Protein AF-A0A7J4Q424-F1 (afdb_monomer)

Secondary structure (DSSP, 8-state):
-EEEEEEEETTEEE-S--SSHHHHHHPEEEEEE----PPPPHHHHHHHHHHHHHHT-GGGGS-HHHHHHHHHHHHHHTS---EEE-SSSTT-EEEPTT-TT---GGG---

Sequence (110 aa):
IKICIGYDFDGKVIKYFPTTSDEVARCKPIYETHEGFPALSDEEWISMADLSRSEGTGYAAMPEKVRHIVERIEYLSGIPVVSVGVGPDRKASIAKVNGPFDVPSEEVTF

pLDDT: mean 92.15, std 8.5, range [56.94, 98.25]

Nearest PDB structures (foldseek):
  3ue9-assembly1_A  TM=8.368E-01  e=2.006E-05  Burkholderia thailandensis E264
  4m9d-assembly1_A  TM=8.475E-01  e=1.163E-04  Bacillus anthracis str. 'Ames Ancestor'
  4m0g-assembly1_A  TM=8.549E-01  e=1.414E-04  Bacillus anthracis str. 'Ames Ancestor'
  4m0g-assembly1_B  TM=8.491E-01  e=1.611E-04  Bacillus anthracis str. 'Ames Ancestor'
  2v40-assembly1_A-2  TM=8.733E-01  e=1.380E-03  Homo sapiens

Solvent-accessible surface area (backbone atoms only — not comparable to full-atom values): 6690 Å² total; per-residue (Å²): 75,75,46,76,73,30,28,38,47,92,89,41,82,40,78,68,83,67,93,45,71,73,55,49,73,59,39,43,79,39,69,47,81,48,79,68,68,83,88,74,54,72,66,55,34,34,52,38,20,47,48,15,65,77,69,67,48,17,60,72,52,46,57,66,62,58,41,52,54,54,53,47,51,26,64,75,68,73,46,86,72,53,65,45,77,63,51,93,54,92,62,13,40,41,46,42,68,87,34,100,80,68,64,65,78,89,76,66,79,130

Mean predicted aligned error: 4.92 Å

Structure (mmCIF, N/CA/C/O backbone):
data_AF-A0A7J4Q424-F1
#
_entry.id   AF-A0A7J4Q424-F1
#
loop_
_atom_site.group_PDB
_atom_site.id
_atom_site.type_symbol
_atom_site.label_atom_id
_atom_site.label_alt_id
_atom_site.label_comp_id
_atom_site.label_asym_id
_atom_site.label_entity_id
_atom_site.label_seq_id
_atom_site.pdbx_PDB_ins_code
_atom_site.Cartn_x
_atom_site.Cartn_y
_atom_site.Cartn_z
_atom_site.occupancy
_atom_site.B_iso_or_equiv
_atom_site.auth_seq_id
_atom_site.auth_comp_id
_atom_site.auth_asym_id
_atom_site.auth_atom_id
_atom_site.pdbx_PDB_model_num
ATOM 1 N N . ILE A 1 1 ? 5.754 -2.591 7.731 1.00 95.94 1 ILE A N 1
ATOM 2 C CA . ILE A 1 1 ? 4.542 -1.861 7.275 1.00 95.94 1 ILE A CA 1
ATOM 3 C C . ILE A 1 1 ? 3.338 -2.405 8.045 1.00 95.94 1 ILE A C 1
ATOM 5 O O . ILE A 1 1 ? 3.336 -3.594 8.340 1.00 95.94 1 ILE A O 1
ATOM 9 N N . LYS A 1 2 ? 2.358 -1.573 8.428 1.00 97.31 2 LYS A N 1
ATOM 10 C CA . LYS A 1 2 ? 1.125 -2.025 9.101 1.00 97.31 2 LYS A CA 1
ATOM 11 C C . LYS A 1 2 ? -0.094 -1.653 8.263 1.00 97.31 2 LYS A C 1
ATOM 13 O O . LYS A 1 2 ? -0.225 -0.490 7.897 1.00 97.31 2 LYS A O 1
ATOM 18 N N . ILE A 1 3 ? -0.968 -2.619 7.991 1.00 97.62 3 ILE A N 1
ATOM 19 C CA . ILE A 1 3 ? -2.208 -2.421 7.230 1.00 97.62 3 ILE A CA 1
ATOM 20 C C . ILE A 1 3 ? -3.384 -2.588 8.191 1.00 97.62 3 ILE A C 1
ATOM 22 O O . ILE A 1 3 ? -3.453 -3.582 8.910 1.00 97.62 3 ILE A O 1
ATOM 26 N N . CYS A 1 4 ? -4.277 -1.598 8.256 1.00 97.31 4 CYS A N 1
ATOM 27 C CA . CYS A 1 4 ? -5.503 -1.704 9.048 1.00 97.31 4 CYS A CA 1
ATOM 28 C C . CYS A 1 4 ? -6.472 -2.641 8.320 1.00 97.31 4 CYS A C 1
ATOM 30 O O . CYS A 1 4 ? -6.888 -2.333 7.206 1.00 97.31 4 CYS A O 1
ATOM 32 N N . ILE A 1 5 ? -6.807 -3.776 8.932 1.00 97.25 5 ILE A N 1
ATOM 33 C CA . ILE A 1 5 ? -7.656 -4.821 8.330 1.00 97.25 5 ILE A CA 1
ATOM 34 C C . ILE A 1 5 ? -9.065 -4.877 8.936 1.00 97.25 5 ILE A C 1
ATOM 36 O O . ILE A 1 5 ? -9.871 -5.739 8.583 1.00 97.25 5 ILE A O 1
ATOM 40 N N . GLY A 1 6 ? -9.360 -3.979 9.873 1.00 97.38 6 GLY A N 1
ATOM 41 C CA . GLY A 1 6 ? -10.643 -3.883 10.553 1.00 97.38 6 GLY A CA 1
ATOM 42 C C . GLY A 1 6 ? -10.541 -3.051 11.823 1.00 97.38 6 GLY A C 1
ATOM 43 O O . GLY A 1 6 ? -9.482 -2.513 12.153 1.00 97.38 6 GLY A O 1
ATOM 44 N N . TYR A 1 7 ? -11.648 -2.976 12.547 1.00 98.19 7 TYR A N 1
ATOM 45 C CA . TYR A 1 7 ? -11.760 -2.203 13.774 1.00 98.19 7 TYR A CA 1
ATOM 46 C C . TYR A 1 7 ? -12.420 -3.041 14.864 1.00 98.19 7 TYR A C 1
ATOM 48 O O . TYR A 1 7 ? -13.376 -3.767 14.599 1.00 98.19 7 TYR A O 1
ATOM 56 N N . ASP A 1 8 ? -11.921 -2.933 16.089 1.00 98.00 8 ASP A N 1
ATOM 57 C CA . ASP A 1 8 ? -12.656 -3.325 17.287 1.00 98.00 8 ASP A CA 1
ATOM 58 C C . ASP A 1 8 ? -13.550 -2.151 17.698 1.00 98.00 8 ASP A C 1
ATOM 60 O O . ASP A 1 8 ? -13.057 -1.075 18.051 1.00 98.00 8 ASP A O 1
ATOM 64 N N . PHE A 1 9 ? -14.859 -2.357 17.597 1.00 97.44 9 PHE A N 1
ATOM 65 C CA . PHE A 1 9 ? -15.896 -1.425 18.003 1.00 97.44 9 PHE A CA 1
ATOM 66 C C . PHE A 1 9 ? -16.656 -2.014 19.195 1.00 97.44 9 PHE A C 1
ATOM 68 O O . PHE A 1 9 ? -17.491 -2.907 19.037 1.00 97.44 9 PHE A O 1
ATOM 75 N N . ASP A 1 10 ? -16.331 -1.535 20.398 1.00 95.56 10 ASP A N 1
ATOM 76 C CA . ASP A 1 10 ? -16.934 -1.965 21.667 1.00 95.56 10 ASP A CA 1
ATOM 77 C C . ASP A 1 10 ? -16.945 -3.501 21.864 1.00 95.56 10 ASP A C 1
ATOM 79 O O . ASP A 1 10 ? -17.930 -4.092 22.311 1.00 95.56 10 ASP A O 1
ATOM 83 N N . GLY A 1 11 ? -15.840 -4.170 21.514 1.00 96.75 11 GLY A N 1
ATOM 84 C CA . GLY A 1 11 ? -15.663 -5.620 21.630 1.00 96.75 11 GLY A CA 1
ATOM 85 C C . GLY A 1 11 ? -16.146 -6.413 20.413 1.00 96.75 11 GLY A C 1
ATOM 86 O O . GLY A 1 11 ? -16.058 -7.644 20.412 1.00 96.75 11 GLY A O 1
ATOM 87 N N . LYS A 1 12 ? -16.663 -5.745 19.373 1.00 97.12 12 LYS A N 1
ATOM 88 C CA . LYS A 1 12 ? -17.090 -6.369 18.114 1.00 97.12 12 LYS A CA 1
ATOM 89 C C . LYS A 1 12 ? -16.144 -5.999 16.983 1.00 97.12 12 LYS A C 1
ATOM 91 O O . LYS A 1 12 ? -15.917 -4.827 16.702 1.00 97.12 12 LYS A O 1
ATOM 96 N N . VAL A 1 13 ? -15.658 -7.010 16.269 1.00 97.81 13 VAL A N 1
ATOM 97 C CA . VAL A 1 13 ? -14.820 -6.797 15.086 1.00 97.81 13 VAL A CA 1
ATOM 98 C C . VAL A 1 13 ? -15.691 -6.426 13.888 1.00 97.81 13 VAL A C 1
ATOM 100 O O . VAL A 1 13 ? -16.534 -7.216 13.460 1.00 97.81 13 VAL A O 1
ATOM 103 N N . ILE A 1 14 ? -15.443 -5.250 13.316 1.00 97.38 14 ILE A N 1
ATOM 104 C CA . ILE A 1 14 ? -16.046 -4.776 12.067 1.00 97.38 14 ILE A CA 1
ATOM 105 C C . ILE A 1 14 ? -14.978 -4.647 10.973 1.00 97.38 14 ILE A C 1
ATOM 107 O O . ILE A 1 14 ? -13.817 -4.340 11.245 1.00 97.38 14 ILE A O 1
ATOM 111 N N . LYS A 1 15 ? -15.369 -4.895 9.717 1.00 95.69 15 LYS A N 1
ATOM 112 C CA . LYS A 1 15 ? -14.484 -4.830 8.530 1.00 95.69 15 LYS A CA 1
ATOM 113 C C . LYS A 1 15 ? -14.820 -3.688 7.569 1.00 95.69 15 LYS A C 1
ATOM 115 O O . LYS A 1 15 ? -14.263 -3.607 6.483 1.00 95.69 15 LYS A O 1
ATOM 120 N N . TYR A 1 16 ? -15.751 -2.830 7.958 1.00 94.69 16 TYR A N 1
ATOM 121 C CA . TYR A 1 16 ? -16.156 -1.650 7.209 1.00 94.69 16 TYR A CA 1
ATOM 122 C C . TYR A 1 16 ? -15.791 -0.400 8.003 1.00 94.69 16 TYR A C 1
ATOM 124 O O . TYR A 1 16 ? -15.633 -0.449 9.225 1.00 94.69 16 TYR A O 1
ATOM 132 N N . PHE A 1 17 ? -15.657 0.720 7.301 1.00 94.69 17 PHE A N 1
ATOM 133 C CA . PHE A 1 17 ? -15.456 2.008 7.946 1.00 94.69 17 PHE A CA 1
ATOM 134 C C . PHE A 1 17 ? -16.785 2.498 8.554 1.00 94.69 17 PHE A C 1
ATOM 136 O O . PHE A 1 17 ? -17.797 2.475 7.846 1.00 94.69 17 PHE A O 1
ATOM 143 N N . PRO A 1 18 ? -16.827 2.907 9.836 1.00 94.81 18 PRO A N 1
ATOM 144 C CA . PRO A 1 18 ? -18.053 3.408 10.455 1.00 94.81 18 PRO A CA 1
ATOM 145 C C . PRO A 1 18 ? -18.592 4.671 9.780 1.00 94.81 18 PRO A C 1
ATOM 147 O O . PRO A 1 18 ? -17.858 5.420 9.140 1.00 94.81 18 PRO A O 1
ATOM 150 N N . THR A 1 19 ? -19.889 4.926 9.946 1.00 95.44 19 THR A N 1
ATOM 151 C CA . THR A 1 19 ? -20.576 6.004 9.212 1.00 95.44 19 THR A CA 1
ATOM 152 C C . THR A 1 19 ? -20.537 7.351 9.925 1.00 95.44 19 THR A C 1
ATOM 154 O O . THR A 1 19 ? -20.641 8.391 9.278 1.00 95.44 19 THR A O 1
ATOM 157 N N . THR A 1 20 ? -20.373 7.346 11.249 1.00 96.69 20 THR A N 1
ATOM 158 C CA . THR A 1 20 ? -20.376 8.561 12.073 1.00 96.69 20 THR A CA 1
ATOM 159 C C . THR A 1 20 ? -19.022 8.796 12.730 1.00 96.69 20 THR A C 1
ATOM 161 O O . THR A 1 20 ? -18.302 7.855 13.068 1.00 96.69 20 THR A O 1
ATOM 164 N N . SER A 1 21 ? -18.683 10.064 12.972 1.00 97.12 21 SER A N 1
ATOM 165 C CA . SER A 1 21 ? -17.456 10.436 13.687 1.00 97.12 21 SER A CA 1
ATOM 166 C C . SER A 1 21 ? -17.380 9.821 15.086 1.00 97.12 21 SER A C 1
ATOM 168 O O . SER A 1 21 ? -16.307 9.396 15.506 1.00 97.12 21 SER A O 1
ATOM 170 N N . ASP A 1 22 ? -18.513 9.724 15.784 1.00 97.12 22 ASP A N 1
ATOM 171 C CA . ASP A 1 22 ? -18.585 9.195 17.150 1.00 97.12 22 ASP A CA 1
ATOM 172 C C . ASP A 1 22 ? -18.320 7.682 17.199 1.00 97.12 22 ASP A C 1
ATOM 174 O O . ASP A 1 22 ? -17.705 7.170 18.136 1.00 97.12 22 ASP A O 1
ATOM 178 N N . GLU A 1 23 ? -18.752 6.934 16.179 1.00 96.44 23 GLU A N 1
ATOM 179 C CA . GLU A 1 23 ? -18.389 5.522 16.023 1.00 96.44 23 GLU A CA 1
ATOM 180 C C . GLU A 1 23 ? -16.905 5.358 15.689 1.00 96.44 23 GLU A C 1
ATOM 182 O O . GLU A 1 23 ? -16.230 4.548 16.325 1.00 96.44 23 GLU A O 1
ATOM 187 N N . VAL A 1 24 ? -16.377 6.152 14.750 1.00 96.81 24 VAL A N 1
ATOM 188 C CA . VAL A 1 24 ? -14.949 6.125 14.391 1.00 96.81 24 VAL A CA 1
ATOM 189 C C . VAL A 1 24 ? -14.073 6.426 15.610 1.00 96.81 24 VAL A C 1
ATOM 191 O O . VAL A 1 24 ? -13.079 5.738 15.823 1.00 96.81 24 VAL A O 1
ATOM 194 N N . ALA A 1 25 ? -14.458 7.389 16.452 1.00 97.19 25 ALA A N 1
ATOM 195 C CA . ALA A 1 25 ? -13.706 7.769 17.649 1.00 97.19 25 ALA A CA 1
ATOM 196 C C . ALA A 1 25 ? -13.593 6.645 18.697 1.00 97.19 25 ALA A C 1
ATOM 198 O O . ALA A 1 25 ? -12.649 6.632 19.487 1.00 97.19 25 ALA A O 1
ATOM 199 N N . ARG A 1 26 ? -14.540 5.699 18.710 1.00 97.25 26 ARG A N 1
ATOM 200 C CA . ARG A 1 26 ? -14.531 4.530 19.609 1.00 97.25 26 ARG A CA 1
ATOM 201 C C . ARG A 1 26 ? -13.804 3.322 19.022 1.00 97.25 26 ARG A C 1
ATOM 203 O O . ARG A 1 26 ? -13.446 2.408 19.761 1.00 97.25 26 ARG A O 1
ATOM 210 N N . CYS A 1 27 ? -13.586 3.309 17.711 1.00 97.88 27 CYS A N 1
ATOM 211 C CA . CYS A 1 27 ? -12.954 2.199 17.017 1.00 97.88 27 CYS A CA 1
ATOM 212 C C . CYS A 1 27 ? -11.455 2.112 17.321 1.00 97.88 27 CYS A C 1
ATOM 214 O O . CYS A 1 27 ? -10.715 3.089 17.194 1.00 97.88 27 CYS A O 1
ATOM 216 N N . LYS A 1 28 ? -10.977 0.905 17.636 1.00 98.12 28 LYS A N 1
ATOM 217 C CA . LYS A 1 28 ? -9.543 0.602 17.723 1.00 98.12 28 LYS A CA 1
ATOM 218 C C . LYS A 1 28 ? -9.101 -0.146 16.465 1.00 98.12 28 LYS A C 1
ATOM 220 O O . LYS A 1 28 ? -9.687 -1.185 16.161 1.00 98.12 28 LYS A O 1
ATOM 225 N N . PRO A 1 29 ? -8.092 0.337 15.721 1.00 97.88 29 PRO A N 1
ATOM 226 C CA . PRO A 1 29 ? -7.646 -0.328 14.503 1.00 97.88 29 PRO A CA 1
ATOM 227 C C . PRO A 1 29 ? -6.991 -1.678 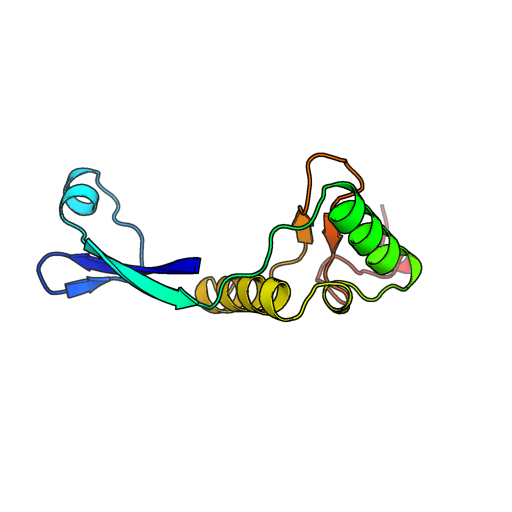14.815 1.00 97.88 29 PRO A C 1
ATOM 229 O O . PRO A 1 29 ? -6.156 -1.792 15.716 1.00 97.88 29 PRO A O 1
ATOM 232 N N . ILE A 1 30 ? -7.343 -2.691 14.030 1.00 98.25 30 ILE A N 1
ATOM 233 C CA . ILE A 1 30 ? -6.725 -4.016 14.053 1.00 98.25 30 ILE A CA 1
ATOM 234 C C . ILE A 1 30 ? -5.743 -4.069 12.887 1.00 98.25 30 ILE A C 1
ATOM 236 O O . ILE A 1 30 ? -6.136 -3.943 11.726 1.00 98.25 30 ILE A O 1
ATOM 240 N N . TYR A 1 31 ? -4.457 -4.236 13.194 1.00 98.25 31 TYR A N 1
ATOM 241 C CA . TYR A 1 31 ? -3.392 -4.203 12.197 1.00 98.25 31 TYR A CA 1
ATOM 242 C C . TYR A 1 31 ? -2.866 -5.590 11.852 1.00 98.25 31 TYR A C 1
ATOM 244 O O . TYR A 1 31 ? -2.557 -6.391 12.732 1.00 98.25 31 TYR A O 1
ATOM 252 N N . GLU A 1 32 ? -2.635 -5.802 10.565 1.00 97.38 32 GLU A N 1
ATOM 253 C CA . GLU A 1 32 ? -1.728 -6.821 10.057 1.00 97.38 32 GLU A CA 1
ATOM 254 C C . GLU A 1 32 ? -0.338 -6.207 9.853 1.00 97.38 32 GLU A C 1
ATOM 256 O O . GLU A 1 32 ? -0.211 -5.069 9.387 1.00 97.38 32 GLU A O 1
ATOM 261 N N . THR A 1 33 ? 0.717 -6.931 10.234 1.00 97.50 33 THR A N 1
ATOM 262 C CA . THR A 1 33 ? 2.102 -6.455 10.109 1.00 97.50 33 THR A CA 1
ATOM 263 C C . THR A 1 33 ? 2.817 -7.204 8.996 1.00 97.50 33 THR A C 1
ATOM 265 O O . THR A 1 33 ? 2.879 -8.428 9.008 1.00 97.50 33 THR A O 1
ATOM 268 N N . HIS A 1 34 ? 3.411 -6.445 8.081 1.00 95.62 34 HIS A N 1
ATOM 269 C CA . HIS A 1 34 ? 4.215 -6.945 6.973 1.00 95.62 34 HIS A CA 1
ATOM 270 C C . HIS A 1 34 ? 5.648 -6.444 7.086 1.00 95.62 34 HIS A C 1
ATOM 272 O O . HIS A 1 34 ? 5.906 -5.354 7.621 1.00 95.62 34 HIS A O 1
ATOM 278 N N . GLU A 1 35 ? 6.578 -7.207 6.522 1.00 94.25 35 GLU A N 1
ATOM 279 C CA . GLU A 1 35 ? 7.937 -6.727 6.316 1.00 94.25 35 GLU A CA 1
ATOM 280 C C . GLU A 1 35 ? 7.927 -5.448 5.473 1.00 94.25 35 GLU A C 1
ATOM 282 O O . GLU A 1 35 ? 7.131 -5.284 4.549 1.00 94.25 35 GLU A O 1
ATOM 287 N N . GLY A 1 36 ? 8.783 -4.499 5.842 1.00 93.88 36 GLY A N 1
ATOM 288 C CA . GLY A 1 36 ? 9.050 -3.351 4.988 1.00 93.88 36 GLY A CA 1
ATOM 289 C C . GLY A 1 36 ? 10.002 -3.711 3.851 1.00 93.88 36 GLY A C 1
ATOM 290 O O . GLY A 1 36 ? 10.541 -4.817 3.776 1.00 93.88 36 GLY A O 1
ATOM 291 N N . PHE A 1 37 ? 10.259 -2.721 3.012 1.00 94.31 37 PHE A N 1
ATOM 292 C CA . PHE A 1 37 ? 11.308 -2.741 2.004 1.00 94.31 37 PHE A CA 1
ATOM 293 C C . PHE A 1 37 ? 12.176 -1.483 2.160 1.00 94.31 37 PHE A C 1
ATOM 295 O O . PHE A 1 37 ? 11.692 -0.483 2.702 1.00 94.31 37 PHE A O 1
ATOM 302 N N . PRO A 1 38 ? 13.456 -1.526 1.751 1.00 92.19 38 PRO A N 1
ATOM 303 C CA . PRO A 1 38 ? 14.302 -0.339 1.714 1.00 92.19 38 PRO A CA 1
ATOM 304 C C . PRO A 1 38 ? 13.686 0.747 0.831 1.00 92.19 38 PRO A C 1
ATOM 306 O O . PRO A 1 38 ? 13.020 0.442 -0.158 1.00 92.19 38 PRO A O 1
ATOM 309 N N . ALA A 1 39 ? 13.919 2.008 1.184 1.00 90.75 39 ALA A N 1
ATOM 310 C CA . ALA A 1 39 ? 13.586 3.107 0.290 1.00 90.75 39 ALA A CA 1
ATOM 311 C C . ALA A 1 39 ? 14.454 3.007 -0.973 1.00 90.75 39 ALA A C 1
ATOM 313 O O . ALA A 1 39 ? 15.662 2.800 -0.859 1.00 90.75 39 ALA A O 1
ATOM 314 N N . LEU A 1 40 ? 13.825 3.153 -2.137 1.00 91.19 40 LEU A N 1
ATOM 315 C CA . LEU A 1 40 ? 14.512 3.331 -3.414 1.00 91.19 40 LEU A CA 1
ATOM 316 C C . LEU A 1 40 ? 14.573 4.825 -3.747 1.00 91.19 40 LEU A C 1
ATOM 318 O O . LEU A 1 40 ? 13.699 5.587 -3.315 1.00 91.19 40 LEU A O 1
ATOM 322 N N . SER A 1 41 ? 15.593 5.236 -4.497 1.00 92.94 41 SER A N 1
ATOM 323 C CA . SER A 1 41 ? 15.708 6.592 -5.034 1.00 92.94 41 SER A CA 1
ATOM 324 C C . SER A 1 41 ? 14.672 6.850 -6.132 1.00 92.94 41 SER A C 1
ATOM 326 O O . SER A 1 41 ? 14.105 5.919 -6.711 1.00 92.94 41 SER A O 1
ATOM 328 N N . ASP A 1 42 ? 14.436 8.123 -6.451 1.00 91.19 42 ASP A N 1
ATOM 329 C CA . ASP A 1 42 ? 13.531 8.504 -7.540 1.00 91.19 42 ASP A CA 1
ATOM 330 C C . ASP A 1 42 ? 13.996 7.911 -8.884 1.00 91.19 42 ASP A C 1
ATOM 332 O O . ASP A 1 42 ? 13.181 7.428 -9.672 1.00 91.19 42 ASP A O 1
ATOM 336 N N . GLU A 1 43 ? 15.309 7.870 -9.129 1.00 92.81 43 GLU A N 1
ATOM 337 C CA . GLU A 1 43 ? 15.899 7.263 -10.326 1.00 92.81 43 GLU A CA 1
ATOM 338 C C . GLU A 1 43 ? 15.679 5.748 -10.386 1.00 92.81 43 GLU A C 1
ATOM 340 O O . GLU A 1 43 ? 15.407 5.212 -11.461 1.00 92.81 43 GLU A O 1
ATOM 345 N N . GLU A 1 44 ? 15.764 5.048 -9.252 1.00 94.00 44 GLU A N 1
ATOM 346 C CA . GLU A 1 44 ? 15.490 3.609 -9.174 1.00 94.00 44 GLU A CA 1
ATOM 347 C C . GLU A 1 44 ? 14.011 3.310 -9.463 1.00 94.00 44 GLU A C 1
ATOM 349 O O . GLU A 1 44 ? 13.706 2.404 -10.246 1.00 94.00 44 GLU A O 1
ATOM 354 N N . TRP A 1 45 ? 13.090 4.109 -8.906 1.00 93.75 45 TRP A N 1
ATOM 355 C CA . TRP A 1 45 ? 11.657 3.999 -9.198 1.00 93.75 45 TRP A CA 1
ATOM 356 C C . TRP A 1 45 ? 11.350 4.242 -10.679 1.00 93.75 45 TRP A C 1
ATOM 358 O O . TRP A 1 45 ? 10.584 3.482 -11.280 1.00 93.75 45 TRP A O 1
ATOM 368 N N . ILE A 1 46 ? 11.958 5.270 -11.283 1.00 94.06 46 ILE A N 1
ATOM 369 C CA . ILE A 1 46 ? 11.783 5.591 -12.706 1.00 94.06 46 ILE A CA 1
ATOM 370 C C . ILE A 1 46 ? 12.357 4.482 -13.591 1.00 94.06 46 ILE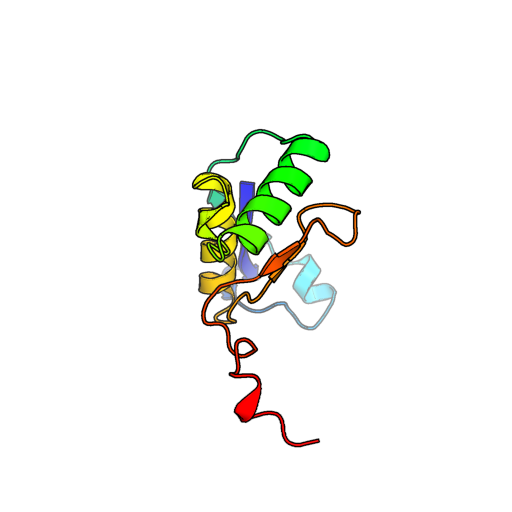 A C 1
ATOM 372 O O . ILE A 1 46 ? 11.664 4.023 -14.497 1.00 94.06 46 ILE A O 1
ATOM 376 N N . SER A 1 47 ? 13.576 4.015 -13.312 1.00 94.44 47 SER A N 1
ATOM 377 C CA . SER A 1 47 ? 14.244 2.960 -14.085 1.00 94.44 47 SER A CA 1
ATOM 378 C C . SER A 1 47 ? 13.432 1.664 -14.099 1.00 94.44 47 SER A C 1
ATOM 380 O O . SER A 1 47 ? 13.208 1.065 -15.149 1.00 94.44 47 SER A O 1
ATOM 382 N N . MET A 1 48 ? 12.895 1.264 -12.945 1.00 94.88 48 MET A N 1
ATOM 383 C CA . MET A 1 48 ? 12.015 0.101 -12.841 1.00 94.88 48 MET A CA 1
ATOM 384 C C . MET A 1 48 ? 10.698 0.294 -13.611 1.00 94.88 48 MET A C 1
ATOM 386 O O . MET A 1 48 ? 10.221 -0.633 -14.269 1.00 94.88 48 MET A O 1
ATOM 390 N N . ALA A 1 49 ? 10.098 1.487 -13.548 1.00 95.38 49 ALA A N 1
ATOM 391 C CA . ALA A 1 49 ? 8.895 1.789 -14.318 1.00 95.38 49 ALA A CA 1
ATOM 392 C C . ALA A 1 49 ? 9.162 1.793 -15.835 1.00 95.38 49 ALA A C 1
ATOM 394 O O . ALA A 1 49 ? 8.322 1.334 -16.612 1.00 95.38 49 ALA A O 1
ATOM 395 N N . ASP A 1 50 ? 10.334 2.271 -16.261 1.00 95.00 50 ASP A N 1
ATOM 396 C CA . ASP 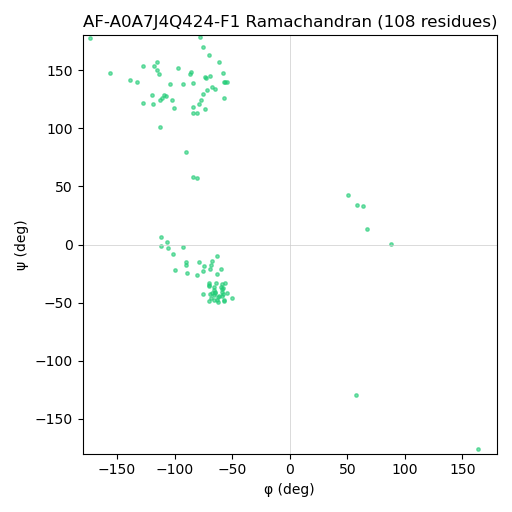A 1 50 ? 10.796 2.193 -17.647 1.00 95.00 50 ASP A CA 1
ATOM 397 C C . ASP A 1 50 ? 10.984 0.739 -18.094 1.00 95.00 50 ASP A C 1
ATOM 399 O O . ASP A 1 50 ? 10.432 0.369 -19.130 1.00 95.00 50 ASP A O 1
ATOM 403 N N . LEU A 1 51 ? 11.658 -0.090 -17.287 1.00 94.25 51 LEU A N 1
ATOM 404 C CA . LEU A 1 51 ? 11.863 -1.519 -17.548 1.00 94.25 51 LEU A CA 1
ATOM 405 C C . LEU A 1 51 ? 10.532 -2.257 -17.729 1.00 94.25 51 LEU A C 1
ATOM 407 O O . LEU A 1 51 ? 10.337 -2.986 -18.702 1.00 94.25 51 LEU A O 1
ATOM 411 N N . SER A 1 52 ? 9.588 -2.014 -16.816 1.00 94.75 52 SER A N 1
ATOM 412 C CA . SER A 1 52 ? 8.250 -2.601 -16.864 1.00 94.75 52 SER A CA 1
ATOM 413 C C . SER A 1 52 ? 7.543 -2.334 -18.194 1.00 94.75 52 SER A C 1
ATOM 415 O O . SER A 1 52 ? 6.935 -3.235 -18.773 1.00 94.75 52 SER A O 1
ATOM 417 N N . ARG A 1 53 ? 7.666 -1.103 -18.707 1.00 91.94 53 ARG A N 1
ATOM 418 C CA . ARG A 1 53 ? 7.080 -0.684 -19.985 1.00 91.94 53 ARG A CA 1
ATOM 419 C C . A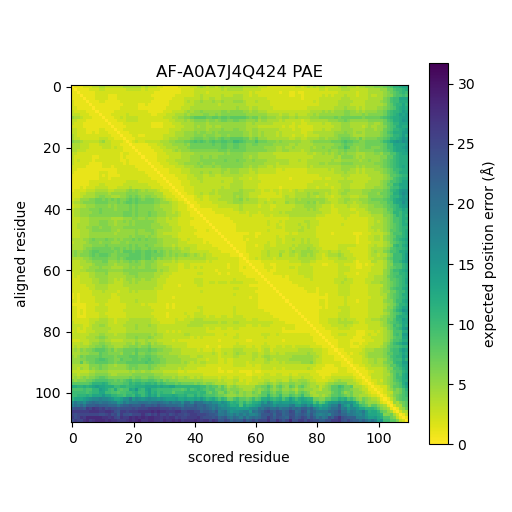RG A 1 53 ? 7.843 -1.215 -21.191 1.00 91.94 53 ARG A C 1
ATOM 421 O O . ARG A 1 53 ? 7.202 -1.629 -22.151 1.00 91.94 53 ARG A O 1
ATOM 428 N N . SER A 1 54 ? 9.176 -1.185 -21.174 1.00 93.50 54 SER A N 1
ATOM 429 C CA . SER A 1 54 ? 9.982 -1.626 -22.317 1.00 93.50 54 SER A CA 1
ATOM 430 C C . SER A 1 54 ? 9.921 -3.135 -22.531 1.00 93.50 54 SER A C 1
ATOM 432 O O . SER A 1 54 ? 9.982 -3.585 -23.670 1.00 93.50 54 SER A O 1
ATOM 434 N N . GLU A 1 55 ? 9.798 -3.907 -21.451 1.00 94.38 55 GLU A N 1
ATOM 435 C CA . GLU A 1 55 ? 9.767 -5.373 -21.502 1.00 94.38 55 GLU A CA 1
ATOM 436 C C . GLU A 1 55 ? 8.354 -5.957 -21.371 1.00 94.38 55 GLU A C 1
ATOM 438 O O . GLU A 1 55 ? 8.170 -7.160 -21.541 1.00 94.38 55 GLU A O 1
ATOM 443 N N . GLY A 1 56 ? 7.351 -5.132 -21.057 1.00 91.06 56 GLY A N 1
ATOM 444 C CA . GLY A 1 56 ? 5.978 -5.593 -20.848 1.00 91.06 56 GLY A CA 1
ATOM 445 C C . GLY A 1 56 ? 5.843 -6.535 -19.649 1.00 91.06 56 GLY A C 1
ATOM 446 O O . GLY A 1 56 ? 5.039 -7.462 -19.680 1.00 91.06 56 GLY A O 1
ATOM 447 N N . THR A 1 57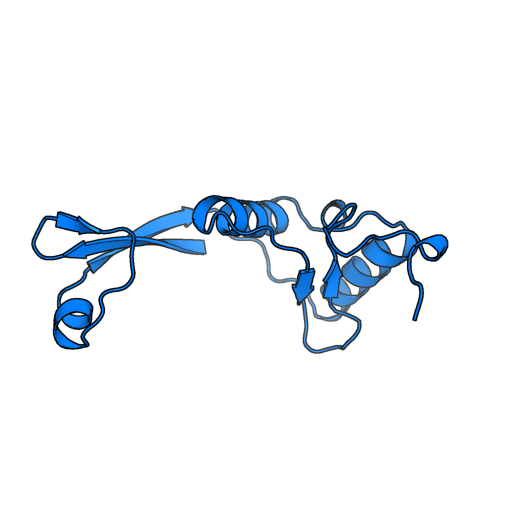 ? 6.649 -6.341 -18.600 1.00 92.88 57 THR A N 1
ATOM 448 C CA . THR A 1 57 ? 6.689 -7.227 -17.421 1.00 92.88 57 THR A CA 1
ATOM 449 C C . THR A 1 57 ? 5.709 -6.812 -16.320 1.00 92.88 57 THR A C 1
ATOM 451 O O . THR A 1 57 ? 5.408 -7.602 -15.419 1.00 92.88 57 THR A O 1
ATOM 454 N N . GLY A 1 58 ? 5.175 -5.588 -16.371 1.00 93.50 58 GLY A N 1
ATOM 455 C CA . GLY A 1 58 ? 4.210 -5.088 -15.391 1.00 93.50 58 GLY A CA 1
ATOM 456 C C . GLY A 1 58 ? 4.761 -5.135 -13.966 1.00 93.50 58 GLY A C 1
ATOM 457 O O . GLY A 1 58 ? 5.883 -4.696 -13.704 1.00 93.50 58 GLY A O 1
ATOM 458 N N . TYR A 1 59 ? 3.992 -5.713 -13.038 1.00 94.62 59 TYR A N 1
ATOM 459 C CA . TYR A 1 59 ? 4.372 -5.836 -11.622 1.00 94.62 59 TYR A CA 1
ATOM 460 C C . TYR A 1 59 ? 5.557 -6.771 -11.376 1.00 94.62 59 TYR A C 1
ATOM 462 O O . TYR A 1 59 ? 6.137 -6.723 -10.295 1.00 94.62 59 TYR A O 1
ATOM 470 N N . ALA A 1 60 ? 5.956 -7.597 -12.349 1.00 93.94 60 ALA A N 1
ATOM 471 C CA . ALA A 1 60 ? 7.149 -8.428 -12.206 1.00 93.94 60 ALA A CA 1
ATOM 472 C C . ALA A 1 60 ? 8.451 -7.605 -12.179 1.00 93.94 60 ALA A C 1
ATOM 474 O O . ALA A 1 60 ? 9.454 -8.103 -11.680 1.00 93.94 60 ALA A O 1
ATOM 475 N N . ALA A 1 61 ? 8.428 -6.346 -12.639 1.00 95.19 61 ALA A N 1
ATOM 476 C CA . ALA A 1 61 ? 9.552 -5.423 -12.485 1.00 95.19 61 ALA A CA 1
ATOM 477 C C . ALA A 1 61 ? 9.769 -4.983 -11.023 1.00 95.19 61 ALA A C 1
ATOM 479 O O . ALA A 1 61 ? 10.861 -4.546 -10.670 1.00 95.19 61 ALA A O 1
ATOM 480 N N . MET A 1 62 ? 8.743 -5.086 -10.166 1.00 95.19 62 MET A N 1
ATOM 481 C CA . MET A 1 62 ? 8.829 -4.654 -8.771 1.00 95.19 62 MET A CA 1
ATOM 482 C C . MET A 1 62 ? 9.663 -5.614 -7.919 1.00 95.19 62 MET A C 1
ATOM 484 O O . MET A 1 62 ? 9.534 -6.833 -8.066 1.00 95.19 62 MET A O 1
ATOM 488 N N . PRO A 1 63 ? 10.427 -5.102 -6.933 1.00 94.31 63 PRO A N 1
ATOM 489 C CA . PRO A 1 63 ? 10.980 -5.943 -5.885 1.00 94.31 63 PRO A CA 1
ATOM 490 C C . PRO A 1 63 ? 9.873 -6.746 -5.200 1.00 94.31 63 PRO A C 1
ATOM 492 O O . PRO A 1 63 ? 8.805 -6.216 -4.887 1.00 94.31 63 PRO A O 1
ATOM 495 N N . GLU A 1 64 ? 10.152 -8.011 -4.898 1.00 94.38 64 GLU A N 1
ATOM 496 C CA . GLU A 1 64 ? 9.182 -8.958 -4.339 1.00 94.38 64 GLU A CA 1
ATOM 497 C C . GLU A 1 64 ? 8.431 -8.392 -3.120 1.00 94.38 64 GLU A C 1
ATOM 499 O O . GLU A 1 64 ? 7.203 -8.427 -3.063 1.00 94.38 64 GLU A O 1
ATOM 504 N N . LYS A 1 65 ? 9.153 -7.772 -2.177 1.00 94.44 65 LYS A N 1
ATOM 505 C CA . LYS A 1 65 ? 8.550 -7.180 -0.972 1.00 94.44 65 LYS A CA 1
ATOM 506 C C . LYS A 1 65 ? 7.603 -6.017 -1.273 1.00 94.44 65 LYS A C 1
ATOM 508 O O . LYS A 1 65 ? 6.630 -5.837 -0.548 1.00 94.44 65 LYS A O 1
ATOM 513 N N . VAL A 1 66 ? 7.874 -5.233 -2.318 1.00 94.69 66 VAL A N 1
ATOM 514 C CA . VAL A 1 66 ? 6.989 -4.145 -2.768 1.00 94.69 66 VAL A CA 1
ATOM 515 C C . VAL A 1 66 ? 5.730 -4.749 -3.379 1.00 94.69 66 VAL A C 1
ATOM 517 O O . VAL A 1 66 ? 4.618 -4.396 -2.983 1.00 94.69 66 VAL A O 1
ATOM 520 N N . ARG A 1 67 ? 5.908 -5.723 -4.280 1.00 94.88 67 ARG A N 1
ATOM 521 C CA . ARG A 1 67 ? 4.809 -6.426 -4.946 1.00 94.88 67 ARG A CA 1
ATOM 522 C C . ARG A 1 67 ? 3.865 -7.097 -3.945 1.00 94.88 67 ARG A C 1
ATOM 524 O O . ARG A 1 67 ? 2.656 -6.938 -4.067 1.00 94.88 67 ARG A O 1
ATOM 531 N N . HIS A 1 68 ? 4.393 -7.746 -2.906 1.00 95.44 68 HIS A N 1
ATOM 532 C CA . HIS A 1 68 ? 3.586 -8.386 -1.860 1.00 95.44 68 HIS A CA 1
ATOM 533 C C . HIS A 1 68 ? 2.657 -7.412 -1.124 1.00 95.44 68 HIS A C 1
ATOM 535 O O . HIS A 1 68 ? 1.553 -7.791 -0.735 1.00 95.44 68 HIS A O 1
ATOM 541 N N . ILE A 1 69 ? 3.066 -6.154 -0.935 1.00 96.75 69 ILE A N 1
ATOM 542 C CA . ILE A 1 69 ? 2.192 -5.142 -0.327 1.00 96.75 69 ILE A CA 1
ATOM 543 C C . ILE A 1 69 ? 1.043 -4.784 -1.272 1.00 96.75 69 ILE A C 1
ATOM 545 O O . ILE A 1 69 ? -0.101 -4.705 -0.826 1.00 96.75 69 ILE A O 1
ATOM 549 N N . VAL A 1 70 ? 1.325 -4.618 -2.567 1.00 96.06 70 VAL A N 1
ATOM 550 C CA . VAL A 1 70 ? 0.300 -4.339 -3.587 1.00 96.06 70 VAL A CA 1
ATOM 551 C C . VAL A 1 70 ? -0.698 -5.496 -3.676 1.00 96.06 70 VAL A C 1
ATOM 553 O O . VAL A 1 70 ? -1.902 -5.278 -3.564 1.00 96.06 70 VAL A O 1
ATOM 556 N N . GLU A 1 71 ? -0.205 -6.732 -3.778 1.00 95.50 71 GLU A N 1
ATOM 557 C CA . GLU A 1 71 ? -1.026 -7.949 -3.805 1.00 95.50 71 GLU A CA 1
ATOM 558 C C . GLU A 1 71 ? -1.862 -8.102 -2.529 1.00 95.50 71 GLU A C 1
ATOM 560 O O . GLU A 1 71 ? -3.022 -8.515 -2.582 1.00 95.50 71 GLU A O 1
ATOM 565 N N . ARG A 1 72 ? -1.316 -7.721 -1.365 1.00 97.12 72 ARG A N 1
ATOM 566 C CA . ARG A 1 72 ? -2.074 -7.762 -0.114 1.00 97.12 72 ARG A CA 1
ATOM 567 C C . ARG A 1 72 ? -3.212 -6.747 -0.096 1.00 97.12 72 ARG A C 1
ATOM 569 O O . ARG A 1 72 ? -4.301 -7.082 0.367 1.00 97.12 72 ARG A O 1
ATOM 576 N N . ILE A 1 73 ? -2.983 -5.532 -0.589 1.00 96.44 73 ILE A N 1
ATOM 577 C CA . ILE A 1 73 ? -4.025 -4.501 -0.705 1.00 96.44 73 ILE A CA 1
ATOM 578 C C . ILE A 1 73 ? -5.108 -4.944 -1.699 1.00 96.44 73 ILE A C 1
ATOM 580 O O . ILE A 1 73 ? -6.296 -4.807 -1.401 1.00 96.44 73 ILE A O 1
ATOM 584 N N . GLU A 1 74 ? -4.720 -5.536 -2.833 1.00 96.12 74 GLU A N 1
ATOM 585 C CA . GLU A 1 74 ? -5.649 -6.131 -3.805 1.00 96.12 74 GLU A CA 1
ATOM 586 C C . GLU A 1 74 ? -6.519 -7.208 -3.135 1.00 96.12 74 GLU A C 1
ATOM 588 O O . GLU A 1 74 ? -7.746 -7.155 -3.209 1.00 96.12 74 GLU A O 1
ATOM 593 N N . TYR A 1 75 ? -5.904 -8.124 -2.377 1.00 96.62 75 TYR A N 1
ATOM 594 C CA . TYR A 1 75 ? -6.618 -9.181 -1.656 1.00 96.62 75 TYR A CA 1
ATOM 595 C C . TYR A 1 75 ? -7.592 -8.636 -0.601 1.00 96.62 75 TYR A C 1
ATOM 597 O O . TYR A 1 75 ? -8.721 -9.112 -0.492 1.00 96.62 75 TYR A O 1
ATOM 605 N N . LEU A 1 76 ? -7.161 -7.659 0.204 1.00 95.88 76 LEU A N 1
ATOM 606 C CA . LEU A 1 76 ? -7.977 -7.097 1.285 1.00 95.88 76 LEU A CA 1
ATOM 607 C C . LEU A 1 76 ? -9.147 -6.261 0.762 1.00 95.88 76 LEU A C 1
ATOM 609 O O . LEU A 1 76 ? -10.215 -6.268 1.371 1.00 95.88 76 LEU A O 1
ATOM 613 N N . SER A 1 77 ? -8.946 -5.539 -0.341 1.00 94.56 77 SER A N 1
ATOM 614 C CA . SER A 1 77 ? -9.997 -4.726 -0.958 1.00 94.56 77 SER A CA 1
ATOM 615 C C . SER A 1 77 ? -10.953 -5.549 -1.822 1.00 94.56 77 SER A C 1
ATOM 617 O O . SER A 1 77 ? -12.100 -5.146 -2.001 1.00 94.56 77 SER A O 1
ATOM 619 N N . GLY A 1 78 ? -10.499 -6.684 -2.367 1.00 94.75 78 GLY A N 1
ATOM 620 C CA . GLY A 1 78 ? -11.236 -7.438 -3.381 1.00 94.75 78 GLY A CA 1
ATOM 621 C C . GLY A 1 78 ? -11.356 -6.693 -4.715 1.00 94.75 78 GLY A C 1
ATOM 622 O O . GLY A 1 78 ? -12.165 -7.079 -5.556 1.00 94.75 78 GLY A O 1
ATOM 623 N N . ILE A 1 79 ? -10.580 -5.620 -4.904 1.00 94.06 79 ILE A N 1
ATOM 624 C CA . ILE A 1 79 ? -10.595 -4.769 -6.093 1.00 94.06 79 ILE A CA 1
ATOM 625 C C . ILE A 1 79 ? -9.261 -4.951 -6.823 1.00 94.06 79 ILE A C 1
ATOM 627 O O . ILE A 1 79 ? -8.219 -4.709 -6.212 1.00 94.06 79 ILE A O 1
ATOM 631 N N . PRO A 1 80 ? -9.267 -5.320 -8.118 1.00 93.06 80 PRO A N 1
ATOM 632 C CA . PRO A 1 80 ? -8.043 -5.444 -8.899 1.00 93.06 80 PRO A CA 1
ATOM 633 C C . PRO A 1 80 ? -7.245 -4.137 -8.916 1.00 93.06 80 PRO A C 1
ATOM 635 O O . PRO A 1 80 ? -7.764 -3.091 -9.316 1.00 93.06 80 PRO A O 1
ATOM 638 N N . VAL A 1 81 ? -5.968 -4.195 -8.534 1.00 94.38 81 VAL A N 1
ATOM 639 C CA . VAL A 1 81 ? -5.062 -3.055 -8.689 1.00 94.38 81 VAL A CA 1
ATOM 640 C C . VAL A 1 81 ? -4.521 -3.096 -10.114 1.00 94.38 81 VAL A C 1
ATOM 642 O O . VAL A 1 81 ? -3.899 -4.071 -10.528 1.00 94.38 81 VAL A O 1
ATOM 645 N N . VAL A 1 82 ? -4.808 -2.056 -10.896 1.00 94.00 82 VAL A N 1
ATOM 646 C CA . VAL A 1 82 ? -4.446 -1.993 -12.326 1.00 94.00 82 VAL A CA 1
ATOM 647 C C . VAL A 1 82 ? -3.190 -1.169 -12.587 1.00 94.00 82 VAL A C 1
ATOM 649 O O . VAL A 1 82 ? -2.536 -1.338 -13.610 1.00 94.00 82 VAL A O 1
ATOM 652 N N . SER A 1 83 ? -2.833 -0.272 -11.669 1.00 93.81 83 SER A N 1
ATOM 653 C CA . SER A 1 83 ? -1.667 0.597 -11.791 1.00 93.81 83 SER A CA 1
ATOM 654 C C . SER A 1 83 ? -1.189 1.054 -10.418 1.00 93.81 83 SER A C 1
ATOM 656 O O . SER A 1 83 ? -1.994 1.217 -9.500 1.00 93.81 83 SER A O 1
ATOM 658 N N . VAL A 1 84 ? 0.120 1.254 -10.286 1.00 95.38 84 VAL A N 1
ATOM 659 C CA . VAL A 1 84 ? 0.770 1.773 -9.080 1.00 95.38 84 VAL A CA 1
ATOM 660 C C . VAL A 1 84 ? 1.649 2.956 -9.465 1.00 95.38 84 VAL A C 1
ATOM 662 O O . VAL A 1 84 ? 2.556 2.820 -10.286 1.00 95.38 84 VAL A O 1
ATOM 665 N N . GLY A 1 85 ? 1.387 4.118 -8.863 1.00 95.31 85 GLY A N 1
ATOM 666 C CA . GLY A 1 85 ? 2.289 5.266 -8.925 1.00 95.31 85 GLY A CA 1
ATOM 667 C C . GLY A 1 85 ? 3.467 5.049 -7.981 1.00 95.31 85 GLY A C 1
ATOM 668 O O . GLY A 1 85 ? 3.261 4.795 -6.796 1.00 95.31 85 GLY A O 1
ATOM 669 N N . VAL A 1 86 ? 4.686 5.127 -8.509 1.00 94.12 86 VAL A N 1
ATOM 670 C CA . VAL A 1 86 ? 5.932 4.872 -7.769 1.00 94.12 86 VAL A CA 1
ATOM 671 C C . VAL A 1 86 ? 6.788 6.126 -7.571 1.00 94.12 86 VAL A C 1
ATOM 673 O O . VAL A 1 86 ? 7.818 6.061 -6.916 1.00 94.12 86 VAL A O 1
ATOM 676 N N . GLY A 1 87 ? 6.362 7.278 -8.091 1.00 92.00 87 GLY A N 1
ATOM 677 C CA . GLY A 1 87 ? 7.065 8.549 -7.925 1.00 92.00 87 GLY A CA 1
ATOM 678 C C . GLY A 1 87 ? 6.280 9.742 -8.484 1.00 92.00 87 GLY A C 1
ATOM 679 O O . GLY A 1 87 ? 5.189 9.559 -9.026 1.00 92.00 87 GLY A O 1
ATOM 680 N N . PRO A 1 88 ? 6.813 10.970 -8.345 1.00 90.62 88 PRO A N 1
ATOM 681 C CA . PRO A 1 88 ? 6.150 12.196 -8.797 1.00 90.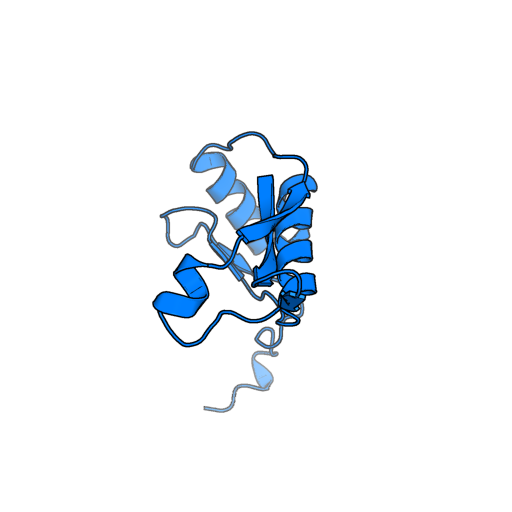62 88 PRO A CA 1
ATOM 682 C C . PRO A 1 88 ? 6.199 12.402 -10.320 1.00 90.62 88 PRO A C 1
ATOM 684 O O . PRO A 1 88 ? 5.379 13.142 -10.865 1.00 90.62 88 PRO A O 1
ATOM 687 N N . ASP A 1 89 ? 7.159 11.781 -11.013 1.00 90.88 89 ASP A N 1
ATOM 688 C CA . ASP A 1 89 ? 7.277 11.878 -12.468 1.00 90.88 89 ASP A CA 1
ATOM 689 C C . ASP A 1 89 ? 6.123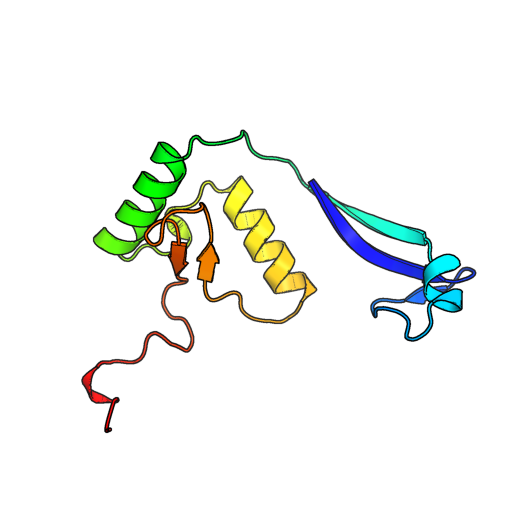 11.142 -13.167 1.00 90.88 89 ASP A C 1
ATOM 691 O O . ASP A 1 89 ? 5.688 10.073 -12.740 1.00 90.88 89 ASP A O 1
ATOM 695 N N . ARG A 1 90 ? 5.656 11.667 -14.305 1.00 88.62 90 ARG A N 1
ATOM 696 C CA . ARG A 1 90 ? 4.595 11.035 -15.107 1.00 88.62 90 ARG A CA 1
ATOM 697 C C . ARG A 1 90 ? 4.944 9.598 -15.523 1.00 88.62 90 ARG A C 1
ATOM 699 O O . ARG A 1 90 ? 4.052 8.763 -15.662 1.00 88.62 90 ARG A O 1
ATOM 706 N N . LYS A 1 91 ? 6.225 9.314 -15.752 1.00 87.94 91 LYS A N 1
ATOM 707 C CA . LYS A 1 91 ? 6.750 7.996 -16.123 1.00 87.94 91 LYS A CA 1
ATOM 708 C C . LYS A 1 91 ? 6.889 7.044 -14.939 1.00 87.94 91 LYS A C 1
ATOM 710 O O . LYS A 1 91 ? 7.029 5.843 -15.173 1.00 87.94 91 LYS A O 1
ATOM 715 N N . ALA A 1 92 ? 6.830 7.545 -13.706 1.00 92.38 92 ALA A N 1
ATOM 716 C CA . ALA A 1 92 ? 6.945 6.763 -12.481 1.00 92.38 92 ALA A CA 1
ATOM 717 C C . ALA A 1 92 ? 5.608 6.079 -12.139 1.00 92.38 92 ALA A C 1
ATOM 719 O O . ALA A 1 92 ? 5.030 6.267 -11.068 1.00 92.38 92 ALA A O 1
ATOM 720 N N . SER A 1 93 ? 5.100 5.278 -13.076 1.00 93.81 93 SER A N 1
ATOM 721 C CA . SER A 1 93 ? 3.925 4.428 -12.893 1.00 93.81 93 SER A CA 1
ATOM 722 C C . SER A 1 93 ? 4.143 3.062 -13.535 1.00 93.81 93 SER A C 1
ATOM 724 O O . SER A 1 93 ? 4.748 2.951 -14.603 1.00 93.81 93 SER A O 1
ATOM 726 N N . ILE A 1 94 ? 3.648 2.021 -12.868 1.00 95.25 94 ILE A N 1
ATOM 727 C CA . ILE A 1 94 ? 3.685 0.643 -13.354 1.00 95.25 94 ILE A CA 1
ATOM 728 C C . ILE A 1 94 ? 2.252 0.146 -13.504 1.00 95.25 94 ILE A C 1
ATOM 730 O O . ILE A 1 94 ? 1.512 0.085 -12.522 1.00 95.25 94 ILE A O 1
ATOM 734 N N . ALA A 1 95 ? 1.883 -0.246 -14.722 1.00 93.25 95 ALA A N 1
ATOM 735 C CA . ALA A 1 95 ? 0.616 -0.909 -15.007 1.00 93.25 95 ALA A CA 1
ATOM 736 C C . ALA A 1 95 ? 0.727 -2.428 -14.788 1.00 93.25 95 ALA A C 1
ATOM 738 O O . ALA A 1 95 ? 1.789 -3.026 -14.977 1.00 93.25 95 ALA A O 1
ATOM 739 N N . LYS A 1 96 ? -0.374 -3.056 -14.376 1.00 92.06 96 LYS A N 1
ATOM 740 C CA . LYS A 1 96 ? -0.503 -4.516 -14.364 1.00 92.06 96 LYS A CA 1
ATOM 741 C C . LYS A 1 96 ? -0.641 -5.002 -15.805 1.00 92.06 96 LYS A C 1
ATOM 743 O O . LYS A 1 96 ? -1.286 -4.337 -16.601 1.00 92.06 96 LYS A O 1
ATOM 748 N N . VAL A 1 97 ? -0.053 -6.153 -16.110 1.00 91.06 97 VAL A N 1
ATOM 749 C CA . VAL A 1 97 ? -0.211 -6.807 -17.416 1.00 91.06 97 VAL A CA 1
ATOM 750 C C . VAL A 1 97 ? -1.445 -7.699 -17.419 1.00 91.06 97 VAL A C 1
ATOM 752 O O . VAL A 1 97 ? -1.761 -8.326 -16.404 1.00 91.06 97 VAL A O 1
ATOM 755 N N . ASN A 1 98 ? -2.100 -7.791 -18.573 1.00 85.62 98 ASN A N 1
ATOM 756 C CA . ASN A 1 98 ? -3.372 -8.486 -18.765 1.00 85.62 98 ASN A CA 1
ATOM 757 C C . ASN A 1 98 ? -4.486 -7.918 -17.866 1.00 85.62 98 ASN A C 1
ATOM 759 O O . ASN A 1 98 ? -5.331 -8.651 -17.348 1.00 85.62 98 ASN A O 1
ATOM 763 N N . GLY A 1 99 ? -4.441 -6.608 -17.623 1.00 79.00 99 GLY A N 1
ATOM 764 C CA . GLY A 1 99 ? -5.468 -5.886 -16.890 1.00 79.00 99 GLY A CA 1
ATOM 765 C C . GLY A 1 99 ? -6.733 -5.662 -17.727 1.00 79.00 99 GLY A C 1
ATOM 766 O O . GLY A 1 99 ? -6.727 -5.833 -18.943 1.00 79.00 99 GLY A O 1
ATOM 767 N N . PRO A 1 100 ? -7.827 -5.194 -17.103 1.00 80.50 100 PRO A N 1
ATOM 768 C CA . PRO A 1 100 ? -9.091 -4.914 -17.795 1.00 80.50 100 PRO A CA 1
ATOM 769 C C . PRO A 1 100 ? -8.994 -3.801 -18.856 1.00 80.50 100 PRO A C 1
ATOM 771 O O . PRO A 1 100 ? -9.942 -3.596 -19.607 1.00 80.50 100 PRO A O 1
ATOM 774 N N . PHE A 1 101 ? -7.876 -3.072 -18.900 1.00 79.25 101 PHE A N 1
ATOM 775 C CA . PHE A 1 101 ? -7.604 -2.009 -19.869 1.00 79.25 101 PHE A CA 1
ATOM 776 C C . PHE A 1 101 ? -6.596 -2.419 -20.951 1.00 79.25 101 PHE A C 1
ATOM 778 O O . PHE A 1 101 ? -6.361 -1.638 -21.870 1.00 79.25 101 PHE A O 1
ATOM 785 N N . ASP A 1 102 ? -6.038 -3.632 -20.879 1.00 80.19 102 ASP A N 1
ATOM 786 C CA . ASP A 1 102 ? -5.123 -4.173 -21.889 1.00 80.19 102 ASP A CA 1
ATOM 787 C C . ASP A 1 102 ? -5.927 -4.801 -23.036 1.00 80.19 102 ASP A C 1
ATOM 789 O O . ASP A 1 102 ? -5.832 -5.994 -23.326 1.00 80.19 102 ASP A O 1
ATOM 793 N N . VAL A 1 103 ? -6.784 -3.988 -23.657 1.00 77.69 103 VAL A N 1
ATOM 794 C CA . VAL A 1 103 ? -7.596 -4.390 -24.808 1.00 77.69 103 VAL A CA 1
ATOM 795 C C . VAL A 1 103 ? -6.783 -4.258 -26.103 1.00 77.69 103 VAL A C 1
ATOM 797 O O . VAL A 1 103 ? -6.051 -3.274 -26.265 1.00 77.69 103 VAL A O 1
ATOM 800 N N . PRO A 1 104 ? -6.885 -5.213 -27.047 1.00 74.44 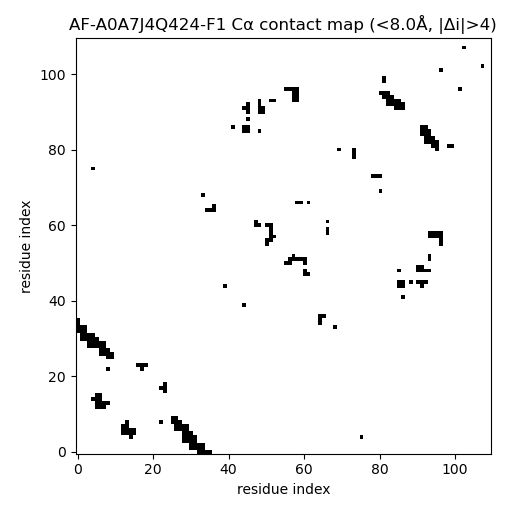104 PRO A N 1
ATOM 801 C CA . PRO A 1 104 ? -6.261 -5.085 -28.358 1.00 74.44 104 PRO A CA 1
ATOM 802 C C . PRO A 1 104 ? -6.725 -3.806 -29.062 1.00 74.44 104 PRO A C 1
ATOM 804 O O . PRO A 1 104 ? -7.907 -3.466 -29.048 1.00 74.44 104 PRO A O 1
ATOM 807 N N . SER A 1 105 ? -5.811 -3.114 -29.744 1.00 70.06 105 SER A N 1
ATOM 808 C CA . SER A 1 105 ? -6.122 -1.867 -30.461 1.00 70.06 105 SER A CA 1
ATOM 809 C C . SER A 1 105 ? -7.194 -2.026 -31.546 1.00 70.06 105 SER A C 1
ATOM 811 O O . SER A 1 105 ? -7.810 -1.046 -31.948 1.00 70.06 105 SER A O 1
ATOM 813 N N . GLU A 1 106 ? -7.411 -3.252 -32.022 1.00 71.19 106 GLU A N 1
ATOM 814 C CA . GLU A 1 106 ? -8.397 -3.603 -33.050 1.00 71.19 106 GLU A CA 1
ATOM 815 C C . GLU A 1 106 ? -9.844 -3.601 -32.523 1.00 71.19 106 GLU A C 1
ATOM 817 O O . GLU A 1 106 ? -10.778 -3.477 -33.311 1.00 71.19 106 GLU A O 1
ATOM 822 N N . GLU A 1 107 ? -10.043 -3.678 -31.203 1.00 61.16 107 GLU A N 1
ATOM 823 C CA . GLU A 1 107 ? -11.368 -3.667 -30.563 1.00 61.16 107 GLU A CA 1
ATOM 824 C C . GLU A 1 107 ? -11.823 -2.254 -30.150 1.00 61.16 107 GLU A C 1
ATOM 826 O O . GLU A 1 107 ? -12.937 -2.065 -29.659 1.00 61.16 107 GLU A O 1
ATOM 831 N N . VAL A 1 108 ? -10.985 -1.234 -30.374 1.00 56.97 108 VAL A N 1
ATOM 832 C CA . VAL A 1 108 ? -11.293 0.166 -30.057 1.00 56.97 108 VAL A CA 1
ATOM 833 C C . VAL A 1 108 ? -11.967 0.831 -31.260 1.00 56.97 108 VAL A C 1
ATOM 835 O O . VAL A 1 108 ? -11.344 1.559 -32.031 1.00 56.97 108 VAL A O 1
ATOM 838 N N . THR A 1 109 ? -13.264 0.587 -31.441 1.00 56.94 109 THR A N 1
ATOM 839 C CA . THR A 1 109 ? -14.100 1.421 -32.320 1.00 56.94 109 THR A CA 1
ATOM 840 C C . THR A 1 109 ? -14.512 2.688 -31.575 1.00 56.94 109 THR A C 1
ATOM 842 O O . THR A 1 109 ? -15.254 2.603 -30.595 1.00 56.94 109 THR A O 1
ATOM 845 N N . PHE A 1 110 ? -14.011 3.843 -32.025 1.00 57.56 110 PHE A N 1
ATOM 846 C CA . PHE A 1 110 ? -14.511 5.165 -31.627 1.00 57.56 110 PHE A CA 1
ATOM 847 C C . PHE A 1 110 ? -15.849 5.482 -32.301 1.00 57.56 110 PHE A C 1
ATOM 849 O O . PHE A 1 110 ? -16.011 5.104 -33.485 1.00 57.56 110 PHE A O 1
#

Radius of gyration: 18.16 Å; Cα contacts (8 Å, |Δi|>4): 130; chains: 1; bo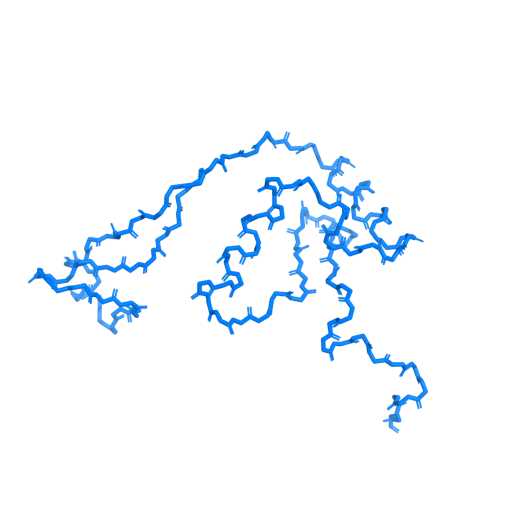unding box: 36×21×55 Å

Foldseek 3Di:
DKDFQFWQQVNDTDRDDDDDPVRNVRTDTDIDDADDDDDDDPVLLLVLLVVCVVVVVFCVSDDPSVSVVVVVVCVSVVPDDQKDQQDDDPSSMTGHHPDPPPDPPVPDDD